Protein AF-A0A259LNY0-F1 (afdb_monomer)

Solvent-accessible surface area (backbone atoms only — not comparable to full-atom values): 2348 Å² total; per-residue (Å²): 132,66,90,43,64,67,45,81,44,77,60,63,100,52,92,61,35,64,63,54,50,55,52,51,50,54,54,22,63,77,31,73,22,50,78,43,81,86

Foldseek 3Di:
DQPAAEDEDEADPDPCRVVSVVVSVVSCVVRVHHYHYD

Structure (mmCIF, N/CA/C/O backbone):
data_AF-A0A259LNY0-F1
#
_entry.id   AF-A0A259LNY0-F1
#
loop_
_atom_site.group_PDB
_atom_site.id
_atom_site.type_symbol
_atom_site.label_atom_id
_atom_site.label_alt_id
_atom_site.label_comp_id
_atom_site.label_asym_id
_atom_site.label_entity_id
_atom_site.label_seq_id
_atom_site.pdbx_PDB_ins_code
_atom_site.C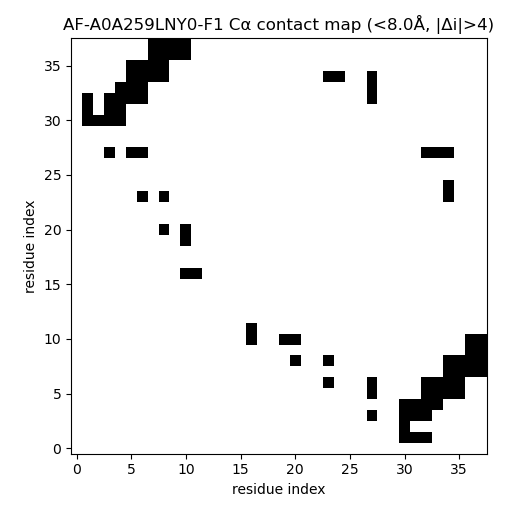artn_x
_atom_site.Cartn_y
_atom_site.Cartn_z
_atom_site.occupancy
_atom_site.B_iso_or_equiv
_atom_site.auth_seq_id
_atom_site.auth_comp_id
_atom_site.auth_asym_id
_atom_site.auth_atom_id
_atom_site.pdbx_PDB_model_num
ATOM 1 N N . MET A 1 1 ? -17.044 10.243 13.151 1.00 54.66 1 MET A N 1
ATOM 2 C CA . MET A 1 1 ? -17.122 8.836 12.695 1.00 54.66 1 MET A CA 1
ATOM 3 C C . MET A 1 1 ? -16.134 8.684 11.556 1.00 54.66 1 MET A C 1
ATOM 5 O O . MET A 1 1 ? -16.213 9.498 10.646 1.00 54.66 1 MET A O 1
ATOM 9 N N . SER A 1 2 ? -15.189 7.738 11.606 1.00 65.44 2 SER A N 1
ATOM 10 C CA . SER A 1 2 ? -14.331 7.515 10.438 1.00 65.44 2 SER A CA 1
ATOM 11 C C . SER A 1 2 ? -15.103 6.757 9.358 1.00 65.44 2 SER A C 1
ATOM 13 O O . SER A 1 2 ? -15.758 5.750 9.630 1.00 65.44 2 SER A O 1
ATOM 15 N N . THR A 1 3 ? -15.081 7.297 8.140 1.00 80.69 3 THR A N 1
ATOM 16 C CA . THR A 1 3 ? -15.768 6.732 6.968 1.00 80.69 3 THR A CA 1
ATOM 17 C C . THR A 1 3 ? -15.092 5.453 6.478 1.00 80.69 3 THR A C 1
ATOM 19 O O . THR A 1 3 ? -15.763 4.532 6.023 1.00 80.69 3 THR A O 1
ATOM 22 N N . TYR A 1 4 ? -13.768 5.370 6.619 1.00 86.81 4 TYR A N 1
ATOM 23 C CA . TYR A 1 4 ? -12.965 4.240 6.169 1.00 86.81 4 TYR A CA 1
ATOM 24 C C . TYR A 1 4 ? -12.344 3.520 7.363 1.00 86.81 4 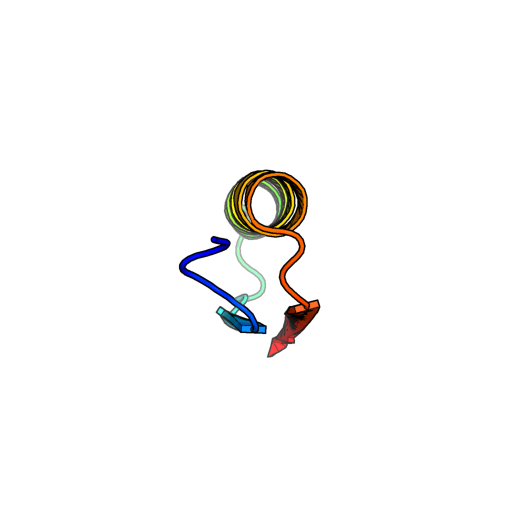TYR A C 1
ATOM 26 O O . TYR A 1 4 ? -11.814 4.156 8.270 1.00 86.81 4 TYR A O 1
ATOM 34 N N . ARG A 1 5 ? -12.425 2.185 7.358 1.00 89.06 5 ARG A N 1
ATOM 35 C CA . ARG A 1 5 ? -11.813 1.315 8.380 1.00 89.06 5 ARG A CA 1
ATOM 36 C C . ARG A 1 5 ? -10.653 0.482 7.841 1.00 89.06 5 ARG A C 1
ATOM 38 O O . ARG A 1 5 ? -9.773 0.116 8.606 1.00 89.06 5 ARG A O 1
ATOM 45 N N . LYS A 1 6 ? -10.667 0.179 6.541 1.00 92.88 6 LYS A N 1
ATOM 46 C CA . LYS A 1 6 ? -9.626 -0.572 5.835 1.00 92.88 6 LYS A CA 1
ATOM 47 C C . LYS A 1 6 ? -9.400 0.060 4.464 1.00 92.88 6 LYS A C 1
ATOM 49 O O . LYS A 1 6 ? -10.370 0.482 3.831 1.00 92.88 6 LYS A O 1
ATOM 54 N N . MET A 1 7 ? -8.153 0.103 4.018 1.00 92.56 7 MET A N 1
ATOM 55 C CA . MET A 1 7 ? -7.733 0.557 2.697 1.00 92.56 7 MET A CA 1
ATOM 56 C C . MET A 1 7 ? -6.792 -0.471 2.085 1.00 92.56 7 MET A C 1
ATOM 58 O O . MET A 1 7 ? -5.827 -0.892 2.717 1.00 92.56 7 MET A O 1
ATOM 62 N N . LEU A 1 8 ? -7.093 -0.859 0.850 1.00 93.62 8 LEU A N 1
ATOM 63 C CA . LEU A 1 8 ? -6.271 -1.749 0.047 1.00 93.62 8 LEU A CA 1
ATOM 64 C C . LEU A 1 8 ? -5.580 -0.920 -1.032 1.00 93.62 8 LEU A C 1
ATOM 66 O O . LEU A 1 8 ? -6.255 -0.207 -1.776 1.00 93.62 8 LEU A O 1
ATOM 70 N N . VAL A 1 9 ? -4.259 -1.022 -1.113 1.00 93.06 9 VAL A N 1
ATOM 71 C CA . VAL A 1 9 ? -3.451 -0.349 -2.130 1.00 93.06 9 VAL A CA 1
ATOM 72 C C . VAL A 1 9 ? -2.754 -1.416 -2.951 1.00 93.06 9 VAL A C 1
ATOM 74 O O . VAL A 1 9 ? -1.935 -2.163 -2.422 1.00 93.06 9 VAL A O 1
ATOM 77 N N . ALA A 1 10 ? -3.107 -1.476 -4.231 1.00 91.12 10 ALA A N 1
ATOM 78 C CA . ALA A 1 10 ? -2.382 -2.272 -5.205 1.00 91.12 10 ALA A CA 1
ATOM 79 C C . ALA A 1 10 ? -1.187 -1.459 -5.697 1.00 91.12 10 ALA A C 1
ATOM 81 O O . ALA A 1 10 ? -1.372 -0.332 -6.169 1.00 91.12 10 ALA A O 1
ATOM 82 N N . ILE A 1 11 ? 0.013 -2.011 -5.555 1.00 87.75 11 ILE A N 1
ATOM 83 C CA . ILE A 1 11 ? 1.241 -1.376 -6.030 1.00 87.75 11 ILE A CA 1
ATOM 84 C C . ILE A 1 11 ? 1.823 -2.224 -7.156 1.00 87.75 11 ILE A C 1
ATOM 86 O O . ILE A 1 11 ? 2.231 -3.362 -6.939 1.00 87.75 11 ILE A O 1
ATOM 90 N N . ASP A 1 12 ? 1.897 -1.657 -8.358 1.00 85.69 12 ASP A N 1
ATOM 91 C CA . ASP A 1 12 ? 2.793 -2.177 -9.384 1.00 85.69 12 ASP A CA 1
ATOM 92 C C . ASP A 1 12 ? 4.217 -1.662 -9.112 1.00 85.69 12 ASP A C 1
ATOM 94 O O . ASP A 1 12 ? 4.407 -0.624 -8.490 1.00 85.69 12 ASP A O 1
ATOM 98 N N . LEU A 1 13 ? 5.259 -2.408 -9.496 1.00 84.44 13 LEU A N 1
ATOM 99 C CA . LEU A 1 13 ? 6.666 -2.043 -9.229 1.00 84.44 13 LEU A CA 1
ATOM 100 C C . LEU A 1 13 ? 7.159 -0.889 -10.130 1.00 84.44 13 LEU A C 1
ATOM 102 O O . LEU A 1 13 ? 8.299 -0.891 -10.595 1.00 84.44 13 LEU A O 1
ATOM 106 N N . THR A 1 14 ? 6.274 0.056 -10.427 1.00 89.56 14 THR A N 1
ATOM 107 C CA . THR A 1 14 ? 6.514 1.242 -11.243 1.00 89.56 14 THR A CA 1
ATOM 108 C C . THR A 1 14 ? 7.186 2.338 -10.419 1.00 89.56 14 THR A C 1
ATOM 110 O O . THR A 1 14 ? 7.236 2.285 -9.187 1.00 89.56 14 THR A O 1
ATOM 113 N N . GLU A 1 15 ? 7.738 3.347 -11.090 1.00 89.06 15 GLU A N 1
ATOM 114 C CA . GLU A 1 15 ? 8.431 4.450 -10.413 1.00 89.06 15 GLU A CA 1
ATOM 115 C C . GLU A 1 15 ? 7.460 5.354 -9.633 1.00 89.06 15 GLU A C 1
ATOM 117 O O . GLU A 1 15 ? 7.855 6.048 -8.695 1.00 89.06 15 GLU A O 1
ATOM 122 N N . GLU A 1 16 ? 6.176 5.319 -9.982 1.00 88.06 16 GLU A N 1
ATOM 123 C CA . GLU A 1 16 ? 5.098 6.094 -9.374 1.00 88.06 16 GLU A CA 1
ATOM 124 C C . GLU A 1 16 ? 4.560 5.472 -8.073 1.00 88.06 16 GLU A C 1
ATOM 126 O O . GLU A 1 16 ? 3.922 6.164 -7.269 1.00 88.06 16 GLU A O 1
ATOM 131 N N . ALA A 1 17 ? 4.857 4.194 -7.822 1.00 89.50 17 ALA A N 1
ATOM 132 C CA . ALA A 1 17 ? 4.434 3.437 -6.645 1.00 89.50 17 ALA A CA 1
ATOM 133 C C . ALA A 1 17 ? 4.635 4.149 -5.291 1.00 89.50 17 ALA A C 1
ATOM 135 O O . ALA A 1 17 ? 3.707 4.137 -4.471 1.00 89.50 17 ALA A O 1
ATOM 136 N N . PRO A 1 18 ? 5.780 4.811 -5.018 1.00 90.56 18 PRO A N 1
ATOM 137 C CA . PRO A 1 18 ? 5.992 5.487 -3.740 1.00 90.56 18 PRO A CA 1
ATOM 138 C C . PRO A 1 18 ? 5.010 6.644 -3.517 1.00 90.56 18 PRO A C 1
ATOM 140 O O . PRO A 1 18 ? 4.511 6.823 -2.409 1.00 90.56 18 PRO A O 1
ATOM 143 N N . GLN A 1 19 ? 4.659 7.390 -4.572 1.00 92.25 19 GLN A N 1
ATOM 144 C CA . GLN A 1 19 ? 3.726 8.518 -4.460 1.00 92.25 19 GLN A CA 1
ATOM 145 C C . GLN A 1 19 ? 2.305 8.045 -4.136 1.00 92.25 19 GLN A C 1
ATOM 147 O O . GLN A 1 19 ? 1.585 8.686 -3.364 1.00 92.25 19 GLN A O 1
ATOM 152 N N . VAL A 1 20 ? 1.898 6.911 -4.713 1.00 91.31 20 VAL A N 1
ATOM 153 C CA . VAL A 1 20 ? 0.608 6.274 -4.416 1.00 91.31 20 VAL A CA 1
ATOM 154 C C . VAL A 1 20 ? 0.573 5.805 -2.962 1.00 91.31 20 VAL A C 1
ATOM 156 O O . VAL A 1 20 ? -0.405 6.068 -2.255 1.00 91.31 20 VAL A O 1
ATOM 159 N N . LEU A 1 21 ? 1.655 5.175 -2.494 1.00 92.12 21 LEU A N 1
ATOM 160 C CA . LEU A 1 21 ? 1.786 4.696 -1.121 1.00 92.12 21 LEU A CA 1
ATOM 161 C C . LEU A 1 21 ? 1.701 5.837 -0.099 1.00 92.12 21 LEU A C 1
ATOM 163 O O . LEU A 1 21 ? 0.933 5.742 0.861 1.00 92.12 21 LEU A O 1
ATOM 167 N N . ASP A 1 22 ? 2.435 6.928 -0.323 1.00 94.19 22 ASP A N 1
ATOM 168 C CA . ASP A 1 22 ? 2.448 8.090 0.572 1.00 94.19 22 ASP A CA 1
ATOM 169 C C . ASP A 1 22 ? 1.058 8.713 0.702 1.00 94.19 22 ASP A C 1
ATOM 171 O O . ASP A 1 22 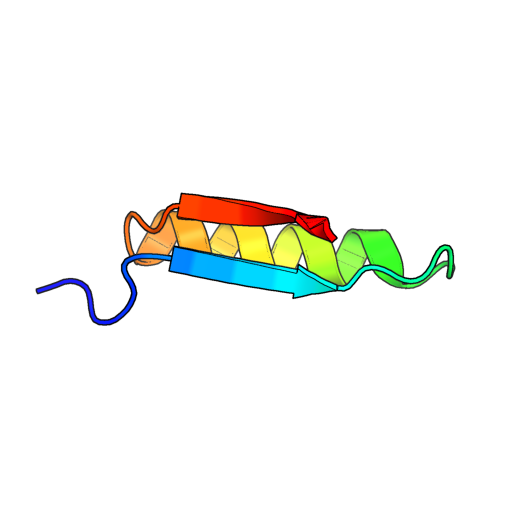? 0.596 9.041 1.802 1.00 94.19 22 ASP A O 1
ATOM 175 N N . LYS A 1 23 ? 0.340 8.820 -0.419 1.00 93.62 23 LYS A N 1
ATOM 176 C CA . LYS A 1 23 ? -1.016 9.363 -0.420 1.00 93.62 23 LYS A CA 1
ATOM 177 C C . LYS A 1 23 ? -1.997 8.444 0.296 1.00 93.62 23 LYS A C 1
ATOM 179 O O . LYS A 1 23 ? -2.810 8.923 1.085 1.00 93.62 23 LYS A O 1
ATOM 184 N N . ALA A 1 24 ? -1.915 7.139 0.061 1.00 93.69 24 ALA A N 1
ATOM 185 C CA . ALA A 1 24 ? -2.777 6.179 0.735 1.00 93.69 24 ALA A CA 1
ATOM 186 C C . ALA A 1 24 ? -2.533 6.149 2.249 1.00 93.69 24 ALA A C 1
ATOM 188 O O . ALA A 1 24 ? -3.489 6.078 3.022 1.00 93.69 24 ALA A O 1
ATOM 189 N N . LYS A 1 25 ? -1.276 6.293 2.677 1.00 94.56 25 LYS A N 1
ATOM 190 C CA . LYS A 1 25 ? -0.906 6.403 4.090 1.00 94.56 25 LYS A CA 1
ATOM 191 C C . LYS A 1 25 ? -1.496 7.654 4.743 1.00 94.56 25 LYS A C 1
ATOM 193 O O . LYS A 1 25 ? -2.129 7.543 5.787 1.00 94.56 25 LYS A O 1
ATOM 198 N N . ALA A 1 26 ? -1.406 8.812 4.088 1.00 95.50 26 ALA A N 1
ATOM 199 C CA . ALA A 1 26 ? -2.014 10.048 4.589 1.00 95.50 26 ALA A CA 1
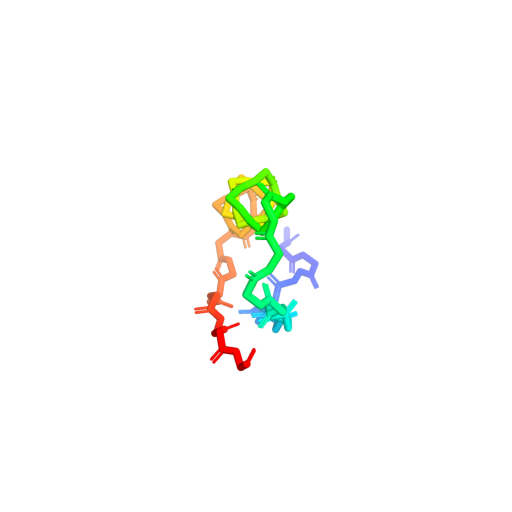ATOM 200 C C . ALA A 1 26 ? -3.543 9.934 4.755 1.00 95.50 2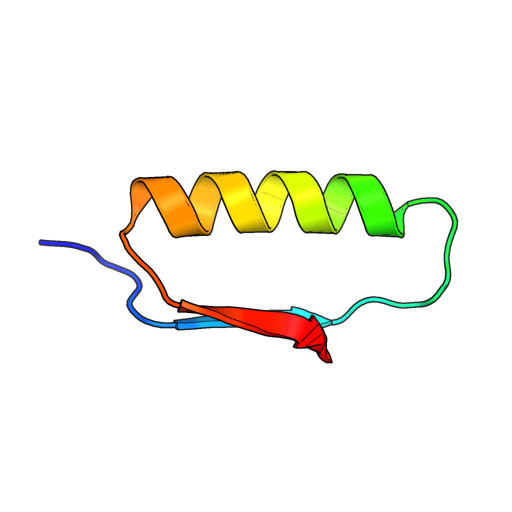6 ALA A C 1
ATOM 202 O O . ALA A 1 26 ? -4.107 10.427 5.733 1.00 95.50 26 ALA A O 1
ATOM 203 N N . VAL A 1 27 ? -4.224 9.259 3.821 1.00 93.19 27 VAL A N 1
ATOM 204 C CA . VAL A 1 27 ? -5.671 9.007 3.921 1.00 93.19 27 VAL A CA 1
ATOM 205 C C . VAL A 1 27 ? -5.968 7.997 5.036 1.00 93.19 27 VAL A C 1
ATOM 207 O O . VAL A 1 27 ? -6.914 8.190 5.798 1.00 93.19 27 VAL A O 1
ATOM 210 N N . ALA A 1 28 ? -5.161 6.945 5.184 1.00 94.06 28 ALA A N 1
ATOM 211 C CA . ALA A 1 28 ? -5.314 5.967 6.260 1.00 94.06 28 ALA A CA 1
ATOM 212 C C . ALA A 1 28 ? -5.189 6.606 7.644 1.00 94.06 28 ALA A C 1
ATOM 214 O O . ALA A 1 28 ? -6.077 6.413 8.476 1.00 94.06 28 ALA A O 1
ATOM 215 N N . ASP A 1 29 ? -4.181 7.450 7.847 1.00 93.56 29 ASP A N 1
ATOM 216 C CA . ASP A 1 29 ? -3.956 8.159 9.106 1.00 93.56 29 ASP A CA 1
ATOM 217 C C . ASP A 1 29 ? -5.107 9.128 9.426 1.00 93.56 29 ASP A C 1
ATOM 219 O O . ASP A 1 29 ? -5.614 9.146 10.549 1.00 93.56 29 ASP A O 1
ATOM 223 N N . ALA A 1 30 ? -5.603 9.871 8.427 1.00 94.31 30 ALA A N 1
ATOM 224 C CA . ALA A 1 30 ? -6.729 10.798 8.595 1.00 94.31 30 ALA A CA 1
ATOM 225 C C . ALA A 1 30 ? -8.040 10.099 9.001 1.00 94.31 30 ALA A C 1
ATOM 227 O O . ALA A 1 30 ? -8.899 10.700 9.652 1.00 94.31 30 ALA A O 1
ATOM 228 N N . HIS A 1 31 ? -8.206 8.831 8.619 1.00 92.50 31 HIS A N 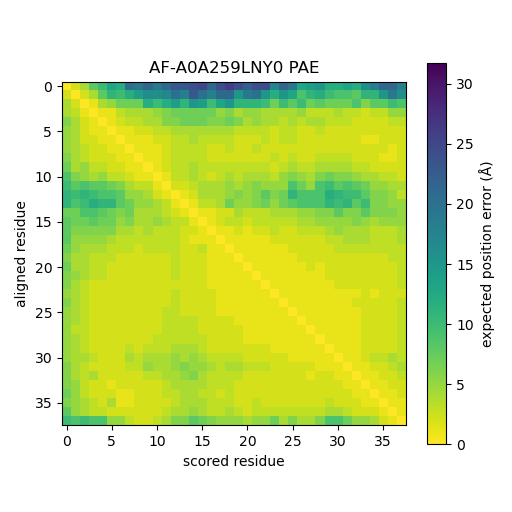1
ATOM 229 C CA . HIS A 1 31 ? -9.397 8.037 8.911 1.00 92.50 31 HIS A CA 1
ATOM 230 C C . HIS A 1 31 ? -9.182 6.981 10.009 1.00 92.50 31 HIS A C 1
ATOM 232 O O . HIS A 1 31 ? -10.137 6.287 10.364 1.00 92.50 31 HIS A O 1
ATOM 238 N N . GLY A 1 32 ? -7.974 6.854 10.569 1.00 92.31 32 GLY A N 1
ATOM 239 C CA . GLY A 1 32 ? -7.626 5.758 11.481 1.00 92.31 32 GLY A CA 1
ATOM 240 C C . GLY A 1 32 ? -7.893 4.381 10.861 1.00 92.31 32 GLY A C 1
ATOM 241 O O . GLY A 1 32 ? -8.382 3.479 11.542 1.00 92.31 32 GLY A O 1
ATOM 242 N N . ALA A 1 33 ? -7.675 4.257 9.552 1.00 94.19 33 ALA A N 1
ATOM 243 C CA . ALA A 1 33 ? -7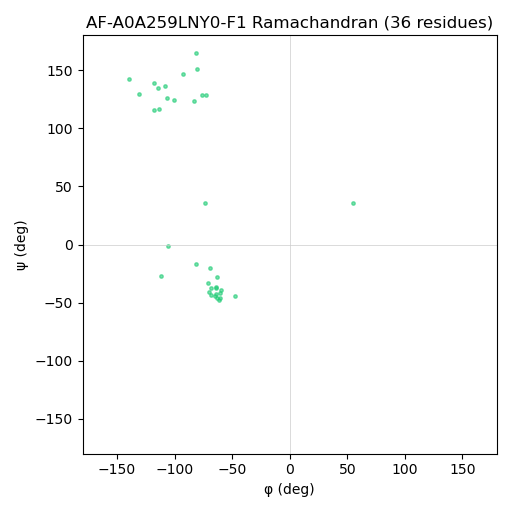.947 3.052 8.785 1.00 94.19 33 ALA A CA 1
ATOM 244 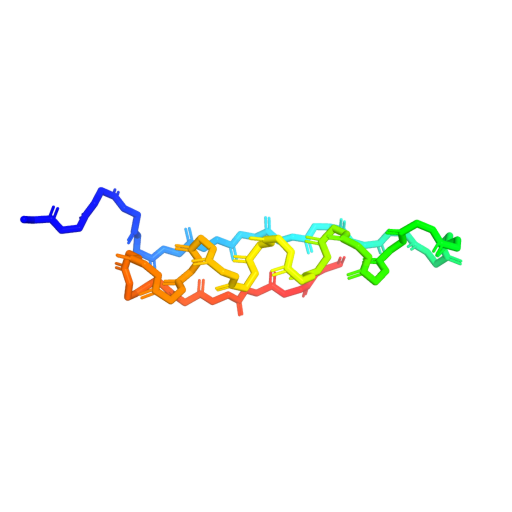C C . ALA A 1 33 ? -6.702 2.161 8.702 1.00 94.19 33 ALA A C 1
ATOM 246 O O . ALA A 1 33 ? -5.576 2.639 8.614 1.00 94.19 33 ALA A O 1
ATOM 247 N N . GLU A 1 34 ? -6.915 0.851 8.676 1.00 94.69 34 GLU A N 1
ATOM 248 C CA . GLU A 1 34 ? -5.863 -0.135 8.431 1.00 94.69 34 GLU A CA 1
ATOM 249 C C . GLU A 1 34 ? -5.452 -0.113 6.950 1.00 94.69 34 GLU A C 1
ATOM 251 O O . GLU A 1 34 ? -6.314 -0.215 6.075 1.00 94.69 34 GLU A O 1
ATOM 256 N N . LEU A 1 35 ? -4.153 0.005 6.666 1.00 93.69 35 LEU A N 1
ATOM 257 C CA . LEU A 1 35 ? -3.606 0.005 5.307 1.00 93.69 35 LEU A CA 1
ATOM 258 C C . LEU A 1 35 ? -3.024 -1.376 4.970 1.00 93.69 35 LEU A C 1
ATOM 260 O O . LEU A 1 35 ? -2.143 -1.861 5.678 1.00 93.69 35 LEU A O 1
ATOM 264 N N . MET A 1 36 ? -3.488 -1.989 3.881 1.00 94.56 36 MET A N 1
ATOM 265 C CA . MET A 1 36 ? -2.979 -3.258 3.349 1.00 94.56 36 MET A CA 1
ATOM 266 C C . MET A 1 36 ? -2.408 -3.056 1.943 1.00 94.56 36 MET A C 1
ATOM 268 O O . MET A 1 36 ? -2.998 -2.348 1.126 1.00 94.56 36 MET A O 1
ATOM 272 N N . LEU A 1 37 ? -1.277 -3.707 1.671 1.00 88.88 37 LEU A N 1
ATOM 273 C CA . LEU A 1 37 ? -0.573 -3.675 0.388 1.00 88.88 37 LEU A CA 1
ATOM 274 C C . LEU A 1 37 ? -0.738 -5.018 -0.326 1.00 88.88 37 LEU A C 1
ATOM 276 O O . LEU A 1 37 ? -0.625 -6.059 0.328 1.00 88.88 37 LEU A O 1
ATOM 280 N N . VAL A 1 38 ? -1.002 -4.978 -1.635 1.00 85.38 38 VAL A N 1
ATOM 281 C CA . VAL A 1 38 ? -1.111 -6.150 -2.525 1.00 85.38 38 VAL A CA 1
ATOM 282 C C . VAL A 1 38 ? -0.387 -5.945 -3.842 1.00 85.38 38 VAL A C 1
ATOM 284 O O . VAL A 1 38 ? -0.312 -4.781 -4.301 1.00 85.38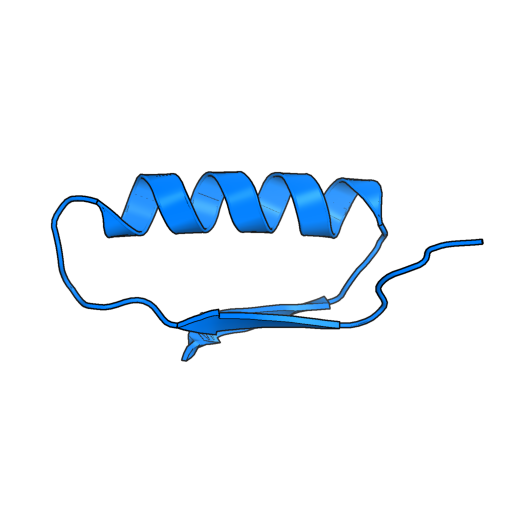 38 VAL A O 1
#

Mean predicted aligned error: 3.79 Å

Radius of gyration: 10.32 Å; Cα contacts (8 Å, |Δi|>4): 46; chains: 1; bounding box: 26×17×24 Å

pLDDT: mean 89.55, std 7.8, range [54.66, 95.5]

Secondary structure (DSSP, 8-state):
--S-SEEEE---SSTTHHHHHHHHHHHHHHHTPEEEE-

Nearest PDB structures (foldseek):
  6k1x-assembly1_A  TM=7.101E-01  e=4.280E-01  Rhodothermus marinus DSM 4252
  7dli-assembly1_B  TM=7.501E-01  e=7.483E-01  Mus musculus
  5zm0-assembly1_A  TM=7.468E-01  e=9.227E-01  Chlamydomonas reinhardtii
  4kq9-assembly1_A  TM=5.297E-01  e=6.978E-01  Conexibacter woesei DSM 14684
  6vjm-assembly1_B  TM=6.410E-01  e=4.931E+00  Homo sapiens

Sequence (38 aa):
MSTYRKMLVAIDLTEEAPQVLDKAKAVADAHGAELMLV